Protein AF-A0A168DTT8-F1 (afdb_monomer)

Structure (mmCIF, N/CA/C/O backbone):
data_AF-A0A168DTT8-F1
#
_entry.id   AF-A0A168DTT8-F1
#
loop_
_atom_site.group_PDB
_atom_site.id
_atom_site.type_symbol
_atom_site.label_atom_id
_atom_site.label_alt_id
_atom_site.label_comp_id
_atom_site.label_asym_id
_atom_site.label_entity_id
_atom_site.label_seq_id
_atom_site.pdbx_PDB_ins_code
_atom_site.Cartn_x
_atom_site.Cartn_y
_atom_site.Cartn_z
_atom_site.occupancy
_atom_site.B_iso_or_equiv
_atom_site.auth_seq_id
_atom_site.auth_comp_id
_atom_site.auth_asym_id
_atom_site.auth_atom_id
_atom_site.pdbx_PDB_model_num
ATOM 1 N N . MET A 1 1 ? -16.604 -3.454 3.280 1.00 60.34 1 MET A N 1
ATOM 2 C CA . MET A 1 1 ? -17.054 -3.731 1.893 1.00 60.34 1 MET A CA 1
ATOM 3 C C . MET A 1 1 ? -15.996 -3.312 0.881 1.00 60.34 1 MET A C 1
ATOM 5 O O . MET A 1 1 ? -15.793 -4.023 -0.094 1.00 60.34 1 MET A O 1
ATOM 9 N N . ASP A 1 2 ? -15.275 -2.230 1.158 1.00 77.88 2 ASP A N 1
ATOM 10 C CA . ASP A 1 2 ? -14.324 -1.582 0.248 1.00 77.88 2 ASP A CA 1
ATOM 11 C C . ASP A 1 2 ? -13.192 -2.497 -0.228 1.00 77.88 2 ASP A C 1
ATOM 13 O O . ASP A 1 2 ? -12.821 -2.453 -1.395 1.00 77.88 2 ASP A O 1
ATOM 17 N N . THR A 1 3 ? -12.704 -3.406 0.621 1.00 84.56 3 THR A N 1
ATOM 18 C CA . THR A 1 3 ? -11.694 -4.402 0.227 1.00 84.56 3 THR A CA 1
ATOM 19 C C . THR A 1 3 ? -12.195 -5.337 -0.872 1.00 84.56 3 THR A C 1
ATOM 21 O O . THR A 1 3 ? -11.466 -5.594 -1.821 1.00 84.56 3 THR A O 1
ATOM 24 N N . ILE A 1 4 ? -13.443 -5.814 -0.782 1.00 89.44 4 ILE A N 1
ATOM 25 C CA . ILE A 1 4 ? -14.027 -6.748 -1.761 1.00 89.44 4 ILE A CA 1
ATOM 26 C C . ILE A 1 4 ? -14.188 -6.049 -3.115 1.00 89.44 4 ILE A C 1
ATOM 28 O O . ILE A 1 4 ? -13.788 -6.593 -4.142 1.00 89.44 4 ILE A O 1
ATOM 32 N N . ALA A 1 5 ? -14.709 -4.818 -3.115 1.00 89.38 5 ALA A N 1
ATOM 33 C CA . ALA A 1 5 ? -14.798 -4.001 -4.325 1.00 89.38 5 ALA A CA 1
ATOM 34 C C . ALA A 1 5 ? -13.403 -3.662 -4.892 1.00 89.38 5 ALA A C 1
ATOM 36 O O . ALA A 1 5 ? -13.189 -3.677 -6.105 1.00 89.38 5 ALA A O 1
ATOM 37 N N . GLY A 1 6 ? -12.436 -3.421 -4.005 1.00 91.31 6 GLY A N 1
ATOM 38 C CA . GLY A 1 6 ? -11.059 -3.072 -4.330 1.00 91.31 6 GLY A CA 1
ATOM 39 C C . GLY A 1 6 ? -10.259 -4.163 -5.036 1.00 91.31 6 GLY A C 1
ATOM 40 O O . GLY A 1 6 ? -9.350 -3.827 -5.790 1.00 91.31 6 GLY A O 1
ATOM 41 N N . VAL A 1 7 ? -10.596 -5.448 -4.862 1.00 93.56 7 VAL A N 1
ATOM 42 C CA . VAL A 1 7 ? -9.865 -6.563 -5.501 1.00 93.56 7 VAL A CA 1
ATOM 43 C C . VAL A 1 7 ? -9.847 -6.425 -7.021 1.00 93.56 7 VAL A C 1
ATOM 45 O O . VAL A 1 7 ? -8.796 -6.586 -7.636 1.00 93.56 7 VAL A O 1
ATOM 48 N N . SER A 1 8 ? -10.980 -6.078 -7.636 1.00 93.56 8 SER A N 1
ATOM 49 C CA . SER A 1 8 ? -11.054 -5.923 -9.097 1.00 93.56 8 SER A CA 1
ATOM 50 C C . SER A 1 8 ? -10.211 -4.742 -9.581 1.00 93.56 8 SER A C 1
ATOM 52 O O . SER A 1 8 ? -9.513 -4.847 -10.589 1.00 93.56 8 SER A O 1
ATOM 54 N N . PHE A 1 9 ? -10.224 -3.631 -8.835 1.00 92.88 9 PHE A N 1
ATOM 55 C CA . PHE A 1 9 ? -9.398 -2.461 -9.131 1.00 92.88 9 PHE A CA 1
ATOM 56 C C . PHE A 1 9 ? -7.902 -2.771 -9.002 1.00 92.88 9 PHE A C 1
ATOM 58 O O . PHE A 1 9 ? -7.126 -2.436 -9.896 1.00 92.88 9 PHE A O 1
ATOM 65 N N . ALA A 1 10 ? -7.506 -3.454 -7.927 1.00 93.88 10 ALA A N 1
ATOM 66 C CA . ALA A 1 10 ? -6.127 -3.847 -7.681 1.00 93.88 10 ALA A CA 1
ATOM 67 C C . ALA A 1 10 ? -5.626 -4.831 -8.750 1.00 93.88 10 ALA A C 1
ATOM 69 O O . ALA A 1 10 ? -4.594 -4.589 -9.371 1.00 93.88 10 ALA A O 1
ATOM 70 N N . HIS A 1 11 ? -6.390 -5.892 -9.026 1.00 92.19 11 HIS A N 1
ATOM 71 C CA . HIS A 1 11 ? -5.983 -6.959 -9.937 1.00 92.19 11 HIS A CA 1
ATOM 72 C C . HIS A 1 11 ? -6.047 -6.546 -11.413 1.00 92.19 11 HIS A C 1
ATOM 74 O O . HIS A 1 11 ? -5.036 -6.606 -12.106 1.00 92.19 11 HIS A O 1
ATOM 80 N N . ILE A 1 12 ? -7.214 -6.104 -11.892 1.00 91.88 12 ILE A N 1
ATOM 81 C CA . ILE A 1 12 ? -7.455 -5.853 -13.324 1.00 91.88 12 ILE A CA 1
ATOM 82 C C . ILE A 1 12 ? -7.141 -4.398 -13.694 1.00 91.88 12 ILE A C 1
ATOM 84 O O . ILE A 1 12 ? -6.648 -4.129 -14.784 1.00 91.88 12 ILE A O 1
ATOM 88 N N . GLY A 1 13 ? -7.418 -3.444 -12.801 1.00 92.88 13 GLY A N 1
ATOM 89 C CA . GLY A 1 13 ? -7.278 -2.016 -13.104 1.00 92.88 13 GLY A CA 1
ATOM 90 C C . GLY A 1 13 ? -5.848 -1.483 -12.993 1.00 92.88 13 GLY A C 1
ATOM 91 O O . GLY A 1 13 ? -5.421 -0.680 -13.821 1.00 92.88 13 GLY A O 1
ATOM 92 N N . LYS A 1 14 ? -5.120 -1.886 -11.946 1.00 91.69 14 LYS A N 1
ATOM 93 C CA . LYS A 1 14 ? -3.794 -1.335 -11.610 1.00 91.69 14 LYS A CA 1
ATOM 94 C C . LYS A 1 14 ? -2.675 -2.365 -11.538 1.00 91.69 14 LYS A C 1
ATOM 96 O O . LYS A 1 14 ? -1.530 -1.965 -11.364 1.00 91.69 14 LYS A O 1
ATOM 101 N N . HIS A 1 15 ? -2.998 -3.651 -11.665 1.00 91.75 15 HIS A N 1
ATOM 102 C CA . HIS A 1 15 ? -2.059 -4.762 -11.523 1.00 91.75 15 HIS A CA 1
ATOM 103 C C . HIS A 1 15 ? -1.152 -4.624 -10.282 1.00 91.75 15 HIS A C 1
ATOM 105 O O . HIS A 1 15 ? 0.056 -4.840 -10.329 1.00 91.75 15 HIS A O 1
ATOM 111 N N . THR A 1 16 ? -1.746 -4.257 -9.151 1.00 91.56 16 THR A N 1
ATOM 112 C CA . THR A 1 16 ? -1.052 -4.003 -7.885 1.00 91.56 16 THR A CA 1
ATOM 113 C C . THR A 1 16 ? -1.573 -4.954 -6.805 1.00 91.56 16 THR A C 1
ATOM 115 O O . THR A 1 16 ? -2.748 -5.335 -6.851 1.00 91.56 16 THR A O 1
ATOM 118 N N . PRO A 1 17 ? -0.744 -5.385 -5.840 1.00 93.38 17 PRO A N 1
ATOM 119 C CA . PRO A 1 17 ? -1.231 -6.144 -4.696 1.00 93.38 17 PRO A CA 1
ATOM 120 C C . PRO A 1 17 ? -2.1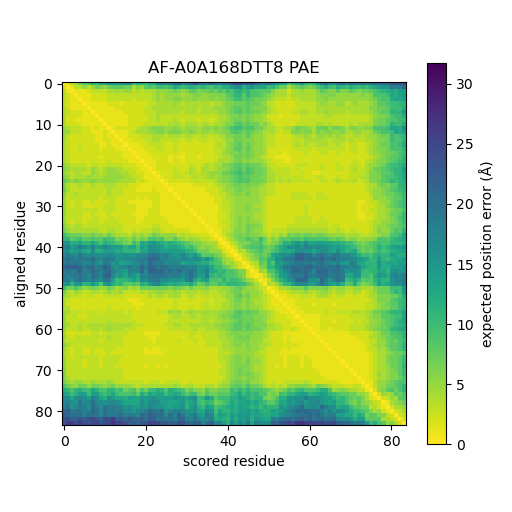77 -5.306 -3.828 1.00 93.38 17 PRO A C 1
ATOM 122 O O . PRO A 1 17 ? -2.053 -4.086 -3.720 1.00 93.38 17 PRO A O 1
ATOM 125 N N . LEU A 1 18 ? -3.096 -5.988 -3.145 1.00 93.94 18 LEU A N 1
ATOM 126 C CA . LEU A 1 18 ? -3.895 -5.391 -2.083 1.00 93.94 18 LEU A CA 1
ATOM 127 C C . LEU A 1 18 ? -3.208 -5.661 -0.739 1.00 93.94 18 LEU A C 1
ATOM 129 O O . LEU A 1 18 ? -3.067 -6.814 -0.336 1.00 93.94 18 LEU A O 1
ATOM 133 N N . LEU A 1 19 ? -2.776 -4.600 -0.058 1.00 94.38 19 LEU A N 1
ATOM 134 C CA . LEU A 1 19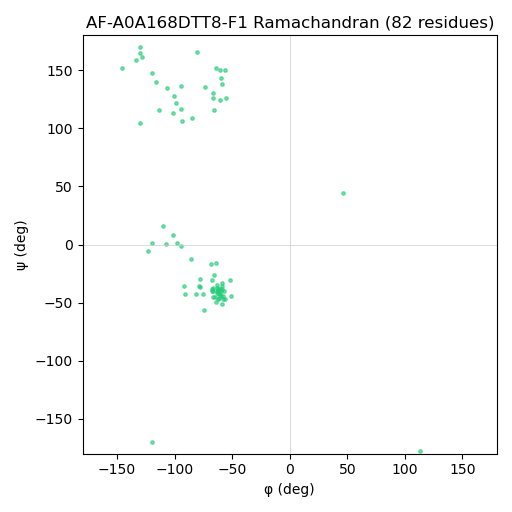 ? -2.088 -4.668 1.234 1.00 94.38 19 LEU A CA 1
ATOM 135 C C . LEU A 1 19 ? -3.029 -4.200 2.348 1.00 94.38 19 LEU 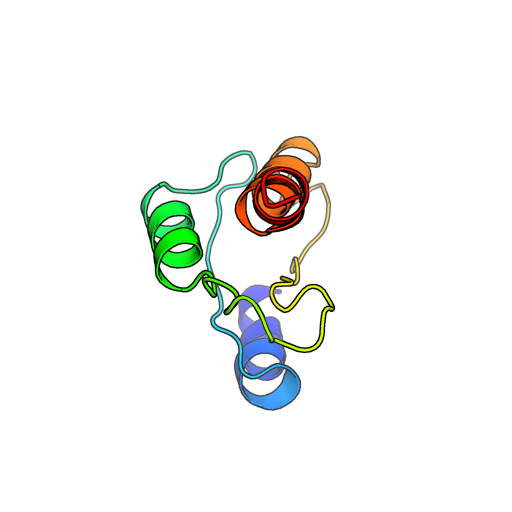A C 1
ATOM 137 O O . LEU A 1 19 ? -3.718 -3.191 2.204 1.00 94.38 19 LEU A O 1
ATOM 141 N N . LEU A 1 20 ? -3.067 -4.935 3.459 1.00 93.62 20 LEU A N 1
ATOM 142 C CA . LEU A 1 20 ? -3.929 -4.621 4.599 1.00 93.62 20 LEU A CA 1
ATOM 143 C C . LEU A 1 20 ? -3.172 -3.795 5.635 1.00 93.62 20 LEU A C 1
ATOM 145 O O . LEU A 1 20 ? -2.047 -4.122 5.986 1.00 93.62 20 LEU A O 1
ATOM 149 N N . THR A 1 21 ? -3.803 -2.760 6.175 1.00 92.94 21 THR A N 1
ATOM 150 C CA . THR A 1 21 ? -3.203 -1.889 7.193 1.00 92.94 21 THR A CA 1
ATOM 151 C C . THR A 1 21 ? -4.123 -1.745 8.400 1.00 92.94 21 THR A C 1
ATOM 153 O O . THR A 1 21 ? -5.318 -2.031 8.318 1.00 92.94 21 THR A O 1
ATOM 156 N N . GLY A 1 22 ? -3.572 -1.307 9.532 1.00 91.50 22 GLY A N 1
ATOM 157 C CA . GLY A 1 22 ? -4.366 -0.890 10.684 1.00 91.50 22 GLY A CA 1
ATOM 158 C C . GLY A 1 22 ? -4.898 0.536 10.516 1.00 91.50 22 GLY A C 1
ATOM 159 O O . GLY A 1 22 ? -4.413 1.303 9.686 1.00 91.50 22 GLY A O 1
ATOM 160 N N . ASN A 1 23 ? -5.865 0.917 11.352 1.00 93.25 23 ASN A N 1
ATOM 161 C CA . ASN A 1 23 ? -6.472 2.253 11.325 1.00 93.25 23 ASN A CA 1
ATOM 162 C C . ASN A 1 23 ? -5.459 3.390 11.588 1.00 93.25 23 ASN A C 1
ATOM 164 O O . ASN A 1 23 ? -5.536 4.445 10.956 1.00 93.25 23 ASN A O 1
ATOM 168 N N . ASN A 1 24 ? -4.496 3.180 12.494 1.00 95.75 24 ASN A N 1
ATOM 169 C CA . ASN A 1 24 ? -3.481 4.181 12.855 1.00 95.75 24 ASN A CA 1
ATOM 170 C C . ASN A 1 24 ? -2.029 3.749 12.587 1.00 95.75 24 ASN A C 1
ATOM 172 O O . ASN A 1 24 ? -1.107 4.497 12.907 1.00 95.75 24 ASN A O 1
ATOM 176 N N . MET A 1 25 ? -1.822 2.552 12.038 1.00 93.00 25 MET A N 1
ATOM 177 C CA . MET A 1 25 ? -0.498 1.949 11.913 1.00 93.00 25 MET A CA 1
ATOM 178 C C . MET A 1 25 ? -0.375 1.127 10.638 1.00 93.00 25 MET A C 1
ATOM 180 O O . MET A 1 25 ? -1.351 0.528 10.184 1.00 93.00 25 MET A O 1
ATOM 184 N N . VAL A 1 26 ? 0.851 1.039 10.130 1.00 94.31 26 VAL A N 1
ATOM 185 C CA . VAL A 1 26 ? 1.239 0.113 9.065 1.00 94.31 26 VAL A CA 1
ATOM 186 C C . VAL A 1 26 ? 1.912 -1.101 9.715 1.00 94.31 26 VAL A C 1
ATOM 188 O O . VAL A 1 26 ? 2.878 -0.919 10.455 1.00 94.31 26 VAL A O 1
ATOM 191 N N . PRO A 1 27 ? 1.413 -2.333 9.508 1.00 95.75 27 PRO A N 1
ATOM 192 C CA . PRO A 1 27 ? 2.074 -3.533 10.016 1.00 95.75 27 PRO A CA 1
ATOM 193 C C . PRO A 1 27 ? 3.492 -3.685 9.448 1.00 95.75 27 PRO A C 1
ATOM 195 O O . PRO A 1 27 ? 3.704 -3.439 8.260 1.00 95.75 27 PRO A O 1
ATOM 198 N N . SER A 1 28 ? 4.441 -4.168 10.256 1.00 95.31 28 SER A N 1
ATOM 199 C CA . SER A 1 28 ? 5.844 -4.318 9.833 1.00 95.31 28 SER A CA 1
ATOM 200 C C . SER A 1 28 ? 5.994 -5.192 8.587 1.00 95.31 28 SER A C 1
ATOM 202 O O . SER A 1 28 ? 6.713 -4.824 7.672 1.00 95.31 28 SER A O 1
ATOM 204 N N . VAL A 1 29 ? 5.231 -6.284 8.486 1.00 96.62 29 VAL A N 1
ATOM 205 C CA . VAL A 1 29 ? 5.235 -7.170 7.307 1.00 96.62 29 VAL A CA 1
ATOM 206 C C . VAL A 1 29 ? 4.848 -6.444 6.012 1.00 96.62 29 VAL A C 1
ATOM 208 O O . VAL A 1 29 ? 5.360 -6.754 4.939 1.00 96.62 29 VAL A O 1
ATOM 211 N N . VAL A 1 30 ? 3.962 -5.450 6.098 1.00 95.62 30 VAL A N 1
ATOM 212 C CA . VAL A 1 30 ? 3.550 -4.641 4.944 1.00 95.62 30 VAL A CA 1
ATOM 213 C C . VAL A 1 30 ? 4.638 -3.646 4.581 1.00 95.62 30 VAL A C 1
ATOM 215 O O . VAL A 1 30 ? 4.947 -3.477 3.405 1.00 95.62 30 VAL A O 1
ATOM 218 N N . GLU A 1 31 ? 5.246 -3.015 5.582 1.00 94.25 31 GLU A N 1
ATOM 219 C CA . GLU A 1 31 ? 6.381 -2.120 5.377 1.00 94.25 31 GLU A CA 1
ATOM 220 C C . GLU A 1 31 ? 7.581 -2.853 4.756 1.00 94.25 31 GLU A C 1
ATOM 222 O O . GLU A 1 31 ? 8.163 -2.374 3.784 1.00 94.25 31 GLU A O 1
ATOM 227 N N . GLU A 1 32 ? 7.922 -4.031 5.278 1.00 94.88 32 GLU A N 1
ATOM 228 C CA . GLU A 1 32 ? 8.980 -4.906 4.769 1.00 94.88 32 GLU A CA 1
ATOM 229 C C . GLU A 1 32 ? 8.704 -5.328 3.327 1.00 94.88 32 GLU A C 1
ATOM 231 O O . GLU A 1 32 ? 9.593 -5.236 2.479 1.00 94.88 32 GLU A O 1
ATOM 236 N N . TYR A 1 33 ? 7.461 -5.713 3.020 1.00 94.31 33 TYR A N 1
ATOM 237 C CA . TYR A 1 33 ? 7.060 -6.019 1.653 1.00 94.31 33 TYR A CA 1
ATOM 238 C C . TYR A 1 33 ? 7.261 -4.819 0.724 1.00 94.31 33 TYR A C 1
ATOM 240 O O . TYR A 1 33 ? 7.933 -4.960 -0.298 1.00 94.31 33 TYR A O 1
ATOM 248 N N . ILE A 1 34 ? 6.746 -3.636 1.088 1.00 92.00 34 ILE A N 1
ATOM 249 C CA . ILE A 1 34 ? 6.891 -2.418 0.274 1.00 92.00 34 ILE A CA 1
ATOM 250 C C . ILE A 1 34 ? 8.371 -2.123 0.023 1.00 92.00 34 ILE A C 1
ATOM 252 O O . ILE A 1 34 ? 8.759 -1.899 -1.120 1.00 92.00 34 ILE A O 1
ATOM 256 N N . LYS A 1 35 ? 9.208 -2.181 1.066 1.00 88.38 35 LYS A N 1
ATOM 257 C CA . LYS A 1 35 ? 10.661 -1.994 0.954 1.00 88.38 35 LYS A CA 1
ATOM 258 C C . LYS A 1 35 ? 11.310 -3.026 0.030 1.00 88.38 35 LYS A C 1
ATOM 260 O O . LYS A 1 35 ? 12.178 -2.655 -0.749 1.00 88.38 35 LYS A O 1
ATOM 265 N N . SER A 1 36 ? 10.883 -4.288 0.070 1.00 90.38 36 SER A N 1
ATOM 266 C CA . SER A 1 36 ? 11.454 -5.349 -0.774 1.00 90.38 36 SER A CA 1
ATOM 267 C C . SER A 1 36 ? 11.166 -5.172 -2.269 1.00 90.38 36 SER A C 1
ATOM 269 O O . SER A 1 36 ? 11.976 -5.574 -3.099 1.00 90.38 36 SER A O 1
ATOM 271 N N . VAL A 1 37 ? 10.029 -4.557 -2.615 1.00 87.75 37 VAL A N 1
ATOM 272 C CA . VAL A 1 37 ? 9.613 -4.325 -4.009 1.00 87.75 37 VAL A CA 1
ATOM 273 C C . VAL A 1 37 ? 9.953 -2.918 -4.500 1.00 87.75 37 VAL A C 1
ATOM 275 O O . VAL A 1 37 ? 9.630 -2.574 -5.639 1.00 87.75 37 VAL A O 1
ATOM 278 N N . LYS A 1 38 ? 10.592 -2.088 -3.661 1.00 83.62 38 LYS A N 1
ATOM 279 C CA . LYS A 1 38 ? 11.063 -0.766 -4.073 1.00 83.62 38 LYS A CA 1
ATOM 280 C C . LYS A 1 38 ? 12.067 -0.892 -5.213 1.00 83.62 38 LYS A C 1
ATOM 282 O O . LYS A 1 38 ? 13.071 -1.588 -5.058 1.00 83.62 38 LYS A O 1
ATOM 287 N N . PRO A 1 39 ? 11.826 -0.220 -6.354 1.00 75.94 39 PRO A N 1
ATOM 288 C CA . PRO A 1 39 ? 12.807 -0.193 -7.417 1.00 75.94 39 PRO A CA 1
ATOM 289 C C . PRO A 1 39 ? 14.027 0.585 -6.928 1.00 75.94 39 PRO A C 1
ATOM 291 O O . PRO A 1 39 ? 13.896 1.705 -6.441 1.00 75.94 39 PRO A O 1
ATOM 294 N N . ILE A 1 40 ? 15.208 -0.000 -7.096 1.00 73.44 40 ILE A N 1
ATOM 295 C CA . ILE A 1 40 ? 16.474 0.727 -7.007 1.00 73.44 40 ILE A CA 1
ATOM 296 C C . ILE A 1 40 ? 16.688 1.334 -8.399 1.00 73.44 40 ILE A C 1
ATOM 298 O O . ILE A 1 40 ? 16.918 0.567 -9.339 1.00 73.44 40 ILE A O 1
ATOM 302 N N . PRO A 1 41 ? 16.555 2.661 -8.587 1.00 68.00 41 PRO A N 1
ATOM 303 C CA . PRO A 1 41 ? 16.674 3.250 -9.911 1.00 68.00 41 PRO A CA 1
ATOM 304 C C . PRO A 1 41 ? 18.117 3.096 -10.422 1.00 68.00 41 PRO A C 1
ATOM 306 O O . PRO A 1 41 ? 19.054 3.528 -9.746 1.00 68.00 41 PRO A O 1
ATOM 309 N N . PRO A 1 42 ? 18.338 2.517 -11.616 1.00 69.19 42 PRO A N 1
ATOM 310 C CA . PRO A 1 42 ? 19.624 2.610 -12.296 1.00 69.19 42 PRO A CA 1
ATOM 311 C C . PRO A 1 42 ? 19.977 4.072 -12.591 1.00 69.19 42 PRO A C 1
ATOM 313 O O . PRO A 1 42 ? 19.091 4.887 -12.857 1.00 69.19 42 PRO A O 1
ATOM 316 N N . LYS A 1 43 ? 21.278 4.386 -12.623 1.00 65.12 43 LYS A N 1
ATOM 317 C CA . LYS A 1 43 ? 21.805 5.745 -12.856 1.00 65.12 43 LYS A CA 1
ATOM 318 C C . LYS A 1 43 ? 21.237 6.423 -14.118 1.00 65.12 43 LYS A C 1
ATOM 320 O O . LYS A 1 43 ? 21.052 7.638 -14.115 1.00 65.12 43 LYS A O 1
ATOM 325 N N . ASP A 1 44 ? 20.894 5.631 -15.136 1.00 67.12 44 ASP A N 1
ATOM 326 C CA . ASP A 1 44 ? 20.478 6.096 -16.466 1.00 67.12 44 ASP A CA 1
ATOM 327 C C . ASP A 1 44 ? 1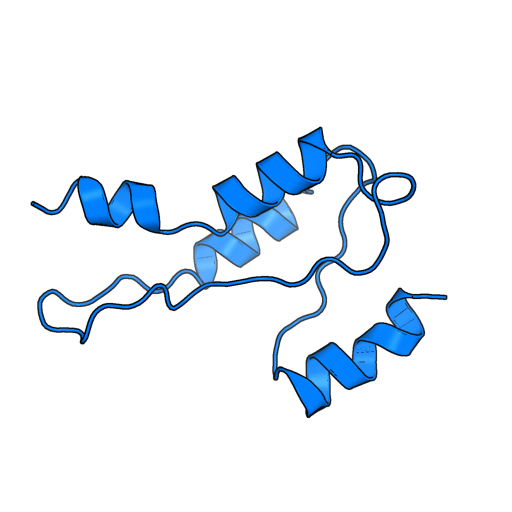8.981 5.860 -16.771 1.00 67.12 44 ASP A C 1
ATOM 329 O O . ASP A 1 44 ? 18.556 5.892 -17.926 1.00 67.12 44 ASP A O 1
ATOM 333 N N . MET A 1 45 ? 18.157 5.591 -15.750 1.00 64.81 45 MET A N 1
ATOM 334 C CA . MET A 1 45 ? 16.718 5.375 -15.936 1.00 64.81 45 MET A CA 1
ATOM 335 C C . MET A 1 45 ? 15.984 6.702 -16.222 1.00 64.81 45 MET A C 1
ATOM 337 O O . MET A 1 45 ? 16.228 7.687 -15.517 1.00 64.81 45 MET A O 1
ATOM 341 N N . PRO A 1 46 ? 15.053 6.757 -17.202 1.00 62.41 46 PRO A N 1
ATOM 342 C CA . PRO A 1 46 ? 14.187 7.921 -17.402 1.00 62.41 46 PRO A CA 1
ATOM 343 C C . PRO A 1 46 ? 13.448 8.234 -16.096 1.00 62.41 46 PRO A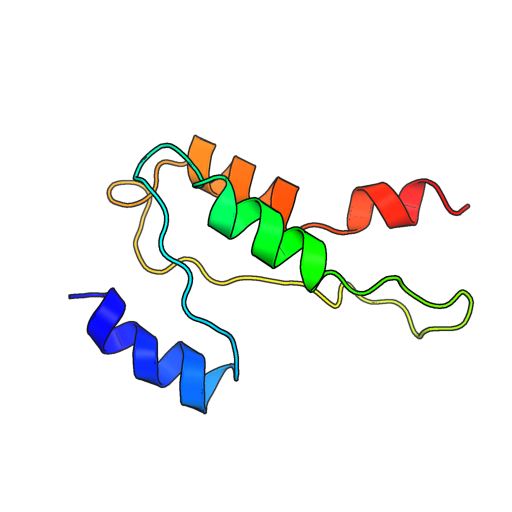 C 1
ATOM 345 O O . PRO A 1 46 ? 12.838 7.336 -15.532 1.00 62.41 46 PRO A O 1
ATOM 348 N N . ARG A 1 47 ? 13.516 9.465 -15.577 1.00 69.19 47 ARG A N 1
ATOM 349 C CA . ARG A 1 47 ? 13.029 9.787 -14.221 1.00 69.19 47 ARG A CA 1
ATOM 350 C C . ARG A 1 47 ? 11.577 10.289 -14.222 1.00 69.19 47 ARG A C 1
ATOM 352 O O . ARG A 1 47 ? 11.317 11.420 -14.626 1.00 69.19 47 ARG A O 1
ATOM 359 N N . PRO A 1 48 ? 10.632 9.451 -13.777 1.00 58.94 48 PRO A N 1
ATOM 360 C CA . PRO A 1 48 ? 9.532 9.865 -12.892 1.00 58.94 48 PRO A CA 1
ATOM 361 C C . PRO A 1 48 ? 9.395 8.922 -11.671 1.00 58.94 48 PRO A C 1
ATOM 363 O O . PRO A 1 48 ? 10.018 7.860 -11.654 1.00 58.94 48 PRO A O 1
ATOM 366 N N . PRO A 1 49 ? 8.583 9.251 -10.641 1.00 63.03 49 PRO A N 1
ATOM 367 C CA . PRO A 1 49 ? 8.375 8.343 -9.516 1.00 63.03 49 PRO A CA 1
ATOM 368 C C . PRO A 1 49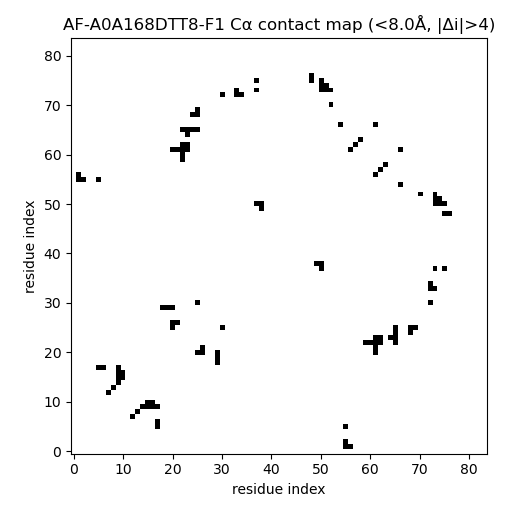 ? 7.647 7.077 -9.986 1.00 63.03 49 PRO A C 1
ATOM 370 O O . PRO A 1 49 ? 6.502 7.124 -10.433 1.00 63.03 49 PRO A O 1
ATOM 373 N N . PHE A 1 50 ? 8.320 5.932 -9.885 1.00 68.69 50 PHE A N 1
ATOM 374 C CA . PHE A 1 50 ? 7.783 4.644 -10.337 1.00 68.69 50 PHE A CA 1
ATOM 375 C C . PHE A 1 50 ? 6.912 3.939 -9.293 1.00 68.69 50 PHE A C 1
ATOM 377 O O . PHE A 1 50 ? 6.220 2.976 -9.621 1.00 68.69 50 PHE A O 1
ATOM 384 N N . MET A 1 51 ? 6.937 4.403 -8.041 1.00 80.38 51 MET A N 1
ATOM 385 C CA . MET A 1 51 ? 6.178 3.802 -6.950 1.00 80.38 51 MET A CA 1
ATOM 386 C C . MET A 1 51 ? 5.090 4.755 -6.455 1.00 80.38 51 MET A C 1
ATOM 388 O O . MET A 1 51 ? 5.364 5.808 -5.890 1.00 80.38 51 MET A O 1
ATOM 392 N N . HIS A 1 52 ? 3.842 4.337 -6.637 1.00 86.00 52 HIS A N 1
ATOM 393 C CA . HIS A 1 52 ? 2.656 4.966 -6.061 1.00 86.00 52 HIS A CA 1
ATOM 394 C C . HIS A 1 52 ? 1.744 3.891 -5.457 1.00 86.00 52 HIS A C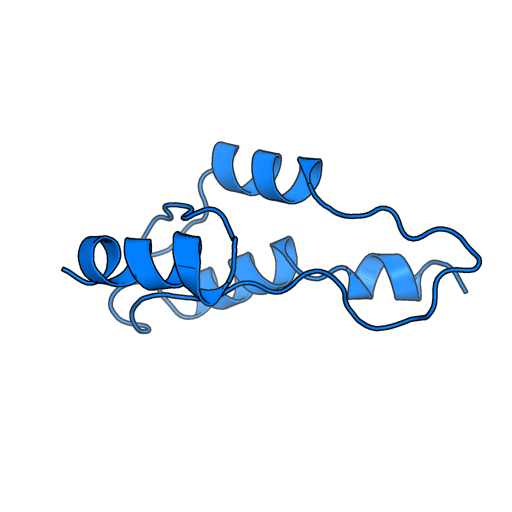 1
ATOM 396 O O . HIS A 1 52 ? 1.805 2.724 -5.855 1.00 86.00 52 HIS A O 1
ATOM 402 N N . GLY A 1 53 ? 0.875 4.286 -4.532 1.00 89.31 53 GLY A N 1
ATOM 403 C CA . GLY A 1 53 ? -0.140 3.417 -3.942 1.00 89.31 53 GLY A CA 1
ATOM 404 C C . GLY A 1 53 ? -1.520 4.064 -3.979 1.00 89.31 53 GLY A C 1
ATOM 405 O O . GLY A 1 53 ? -1.650 5.270 -4.180 1.00 89.31 53 GLY A O 1
ATOM 406 N N . PHE A 1 54 ? -2.550 3.250 -3.764 1.00 92.31 54 PHE A N 1
ATOM 407 C CA . PHE A 1 54 ? -3.932 3.702 -3.627 1.00 92.31 54 PHE A CA 1
ATOM 408 C C . PHE A 1 54 ? -4.420 3.385 -2.217 1.00 92.31 54 PHE A C 1
ATOM 410 O O . PHE A 1 54 ? -4.134 2.312 -1.688 1.00 92.31 54 PHE A O 1
ATOM 417 N N . ILE A 1 55 ? -5.178 4.306 -1.628 1.00 93.06 55 ILE A N 1
ATOM 418 C CA . ILE A 1 55 ? -5.878 4.087 -0.364 1.00 93.06 55 ILE A CA 1
ATOM 419 C C . ILE A 1 55 ? -7.341 3.785 -0.684 1.00 93.06 55 ILE A C 1
ATOM 421 O O . ILE A 1 55 ? -7.987 4.527 -1.421 1.00 93.06 55 ILE A O 1
ATOM 425 N N . LEU A 1 56 ? -7.847 2.678 -0.143 1.00 92.94 56 LEU A N 1
ATOM 426 C CA . LEU A 1 56 ? -9.259 2.316 -0.207 1.00 92.94 56 LEU A CA 1
ATOM 427 C C . LEU A 1 56 ? -9.905 2.648 1.139 1.00 92.94 56 LEU A C 1
ATOM 429 O O . LEU A 1 56 ? -9.564 2.036 2.150 1.00 92.94 56 LEU A O 1
ATOM 433 N N . GLY A 1 57 ? -10.814 3.620 1.132 1.00 90.44 57 GLY A N 1
ATOM 434 C CA . GLY A 1 57 ? -11.438 4.181 2.328 1.00 90.44 57 GLY A CA 1
ATOM 435 C C . GLY A 1 57 ? -11.024 5.634 2.562 1.00 90.44 57 GLY A C 1
ATOM 436 O O . GLY A 1 57 ? -10.300 6.233 1.766 1.00 90.44 57 GLY A O 1
ATOM 437 N N . ASP A 1 58 ? -11.504 6.209 3.658 1.00 92.69 58 ASP A N 1
ATOM 438 C CA . ASP A 1 58 ? -11.253 7.599 4.039 1.00 92.69 58 ASP A CA 1
ATOM 439 C C . ASP A 1 58 ? -10.529 7.699 5.398 1.00 92.69 58 ASP A C 1
ATOM 441 O O . ASP A 1 58 ? -10.057 6.705 5.958 1.00 92.69 58 ASP A O 1
ATOM 445 N N . ILE A 1 59 ? -10.443 8.918 5.942 1.00 95.56 59 ILE A N 1
ATOM 446 C CA . ILE A 1 59 ? -9.777 9.198 7.222 1.00 95.56 59 ILE A CA 1
ATOM 447 C C . ILE A 1 59 ? -10.434 8.536 8.443 1.00 95.56 59 ILE A C 1
ATOM 449 O O . ILE A 1 59 ? -9.798 8.457 9.493 1.00 95.56 59 ILE A O 1
ATOM 453 N N . SER A 1 60 ? -11.680 8.062 8.331 1.00 92.75 60 SER A N 1
ATOM 454 C CA . SER A 1 60 ? -12.353 7.297 9.385 1.00 92.75 60 SER A CA 1
ATOM 455 C C . SER A 1 60 ? -11.882 5.839 9.428 1.00 92.75 60 SER A C 1
ATOM 457 O O . SER A 1 60 ? -11.805 5.251 10.506 1.00 92.75 60 SER A O 1
ATOM 459 N N . TYR A 1 61 ? -11.483 5.280 8.280 1.00 90.81 61 TYR A N 1
ATOM 460 C CA . TYR A 1 61 ? -10.965 3.914 8.159 1.00 90.81 61 TYR A CA 1
ATOM 461 C C . TYR A 1 61 ? -9.448 3.845 8.316 1.00 90.81 61 TYR A C 1
ATOM 463 O O . TYR A 1 61 ? -8.942 2.962 9.011 1.00 90.81 61 TYR A O 1
ATOM 471 N N . ILE A 1 62 ? -8.728 4.788 7.707 1.00 94.50 62 ILE A N 1
ATOM 472 C CA . ILE A 1 62 ? -7.272 4.917 7.785 1.00 94.50 62 ILE A CA 1
ATOM 473 C C . ILE A 1 62 ? -6.968 6.362 8.139 1.00 94.50 62 ILE A C 1
ATOM 475 O O . ILE A 1 62 ? -7.082 7.252 7.300 1.00 94.50 62 ILE A O 1
ATOM 479 N N . THR A 1 63 ? -6.589 6.601 9.387 1.00 96.56 63 THR A N 1
ATOM 480 C CA . THR A 1 63 ? -6.385 7.951 9.918 1.00 96.56 63 THR A CA 1
ATOM 481 C C . THR A 1 63 ? -5.370 8.743 9.098 1.00 96.56 63 THR A C 1
ATOM 483 O O . THR A 1 63 ? -4.417 8.190 8.549 1.00 96.56 63 THR A O 1
ATOM 486 N N . TYR A 1 64 ? -5.528 10.066 9.057 1.00 96.00 64 TYR A N 1
ATOM 487 C CA . TYR A 1 64 ? -4.607 10.943 8.330 1.00 96.00 64 TYR A CA 1
ATOM 488 C C . TYR A 1 64 ? -3.117 10.706 8.674 1.00 96.00 64 TYR A C 1
ATOM 490 O O . TYR A 1 64 ? -2.319 10.568 7.745 1.00 96.00 64 TYR A O 1
ATOM 498 N N . PRO A 1 65 ? -2.708 10.553 9.955 1.00 95.75 65 PRO A N 1
ATOM 499 C CA . PRO A 1 65 ? -1.323 10.208 10.283 1.00 95.75 65 PRO A CA 1
ATOM 500 C C . PRO A 1 65 ? -0.856 8.879 9.670 1.00 95.75 65 PRO A C 1
ATOM 502 O O . PRO A 1 65 ? 0.282 8.793 9.207 1.00 95.75 65 PRO A O 1
ATOM 505 N N . ALA A 1 66 ? -1.723 7.862 9.614 1.00 94.88 66 ALA A N 1
ATOM 506 C CA . ALA A 1 66 ? -1.407 6.590 8.968 1.00 94.88 66 ALA A CA 1
ATOM 507 C C . ALA A 1 66 ? -1.254 6.745 7.447 1.00 94.88 66 ALA A C 1
ATOM 509 O O . ALA A 1 66 ? -0.316 6.198 6.876 1.00 94.88 66 ALA A O 1
ATOM 510 N N . GLN A 1 67 ? -2.096 7.549 6.791 1.00 95.19 67 GLN A N 1
ATOM 511 C CA . GLN A 1 67 ? -1.949 7.843 5.358 1.00 95.19 67 GLN A CA 1
ATOM 512 C C . GLN A 1 67 ? -0.622 8.561 5.055 1.00 95.19 67 GLN A C 1
ATOM 514 O O . GLN A 1 67 ? 0.069 8.216 4.096 1.00 95.19 67 GLN A O 1
ATOM 519 N N . VAL A 1 68 ? -0.209 9.502 5.914 1.00 93.69 68 VAL A N 1
ATOM 520 C CA . VAL A 1 68 ? 1.105 10.164 5.822 1.00 93.69 68 VAL A CA 1
ATOM 521 C C . VAL A 1 68 ? 2.249 9.162 6.012 1.00 93.69 68 VAL A C 1
ATOM 523 O O . VAL A 1 68 ? 3.243 9.228 5.289 1.00 93.69 68 VAL A O 1
ATOM 526 N N . MET A 1 69 ? 2.123 8.227 6.958 1.00 93.56 69 MET A N 1
ATOM 527 C CA . MET A 1 69 ? 3.108 7.162 7.176 1.00 93.56 69 MET A CA 1
ATOM 528 C C . MET A 1 69 ? 3.237 6.259 5.943 1.00 93.56 69 MET A C 1
ATOM 530 O O . MET A 1 69 ? 4.350 6.028 5.478 1.00 93.56 69 MET A O 1
ATOM 534 N N . ILE A 1 70 ? 2.114 5.828 5.363 1.00 93.62 70 ILE A N 1
ATOM 535 C CA . ILE A 1 70 ? 2.074 5.036 4.125 1.00 93.62 70 ILE A CA 1
ATOM 536 C C . ILE A 1 70 ? 2.771 5.784 2.984 1.00 93.62 70 ILE A C 1
ATOM 538 O O . ILE A 1 70 ? 3.619 5.209 2.304 1.00 93.62 70 ILE A O 1
ATOM 542 N N . ASN A 1 71 ? 2.477 7.075 2.803 1.00 91.38 71 ASN A N 1
ATOM 543 C CA . ASN A 1 71 ? 3.120 7.886 1.769 1.00 91.38 71 ASN A CA 1
ATOM 544 C C . ASN A 1 71 ? 4.642 7.968 1.957 1.00 91.38 71 ASN A C 1
ATOM 546 O O . ASN A 1 71 ? 5.391 7.824 0.996 1.00 91.38 71 ASN A O 1
ATOM 550 N N . LYS A 1 72 ? 5.115 8.147 3.197 1.00 90.56 72 LYS A N 1
ATOM 551 C CA . LYS A 1 72 ? 6.554 8.144 3.505 1.00 90.56 72 LYS A CA 1
ATOM 552 C C . LYS A 1 72 ? 7.206 6.797 3.198 1.00 90.56 72 LYS A C 1
ATOM 554 O O . LYS A 1 72 ? 8.316 6.772 2.678 1.00 90.56 72 LYS A O 1
ATOM 559 N N . ILE A 1 73 ? 6.522 5.693 3.501 1.00 90.62 73 ILE A N 1
ATOM 560 C CA . ILE A 1 73 ? 7.019 4.344 3.210 1.00 90.62 73 ILE A CA 1
ATOM 5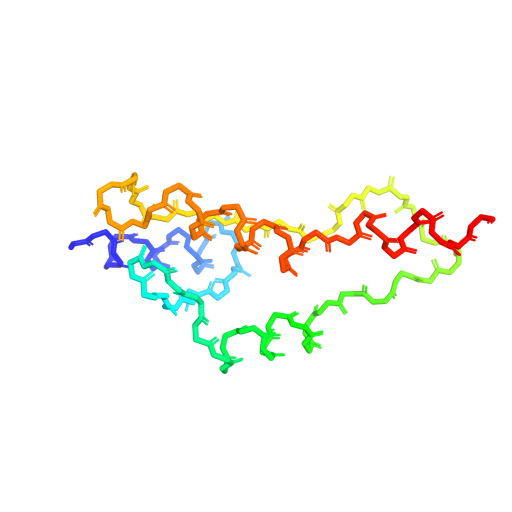61 C C . ILE A 1 73 ? 7.066 4.099 1.699 1.00 90.62 73 ILE A C 1
ATOM 563 O O . ILE A 1 73 ? 8.020 3.482 1.250 1.00 90.62 73 ILE A O 1
ATOM 567 N N . LEU A 1 74 ? 6.102 4.582 0.911 1.00 88.56 74 LEU A N 1
ATOM 568 C CA . LEU A 1 74 ? 6.063 4.387 -0.547 1.00 88.56 74 LEU A CA 1
ATOM 569 C C . LEU A 1 74 ? 7.000 5.321 -1.320 1.00 88.56 74 LEU A C 1
ATOM 571 O O . LEU A 1 74 ? 7.566 4.911 -2.329 1.00 88.56 74 LEU A O 1
ATOM 575 N N . SER A 1 75 ? 7.169 6.562 -0.860 1.00 83.31 75 SER A N 1
ATOM 576 C CA . SER A 1 75 ? 7.979 7.561 -1.558 1.00 83.31 75 SER A CA 1
ATOM 577 C C . SER A 1 75 ? 9.429 7.085 -1.725 1.00 83.31 75 SER A C 1
ATOM 579 O O . SER A 1 75 ? 10.034 6.488 -0.824 1.00 83.31 75 SER A O 1
ATOM 581 N N . ILE A 1 76 ? 9.971 7.347 -2.914 1.00 73.44 76 ILE A N 1
ATOM 582 C CA . ILE A 1 76 ? 11.384 7.159 -3.273 1.00 73.44 76 ILE A CA 1
ATOM 583 C C . ILE A 1 76 ? 12.118 8.505 -3.397 1.00 73.44 76 ILE A C 1
ATOM 585 O O . ILE A 1 76 ? 13.318 8.531 -3.654 1.00 73.44 76 ILE A O 1
ATOM 589 N N . ASP A 1 77 ? 11.419 9.622 -3.163 1.00 68.19 77 ASP A N 1
ATOM 590 C CA . ASP A 1 77 ? 11.936 10.979 -3.383 1.00 68.19 77 ASP A CA 1
ATOM 591 C C . ASP A 1 77 ? 13.145 11.277 -2.485 1.00 68.19 77 ASP A C 1
ATOM 593 O O . ASP A 1 77 ? 14.123 11.872 -2.929 1.00 68.19 77 ASP A O 1
ATOM 597 N N . HIS A 1 78 ? 13.121 10.799 -1.236 1.00 60.19 78 HIS A N 1
ATOM 598 C CA . HIS A 1 78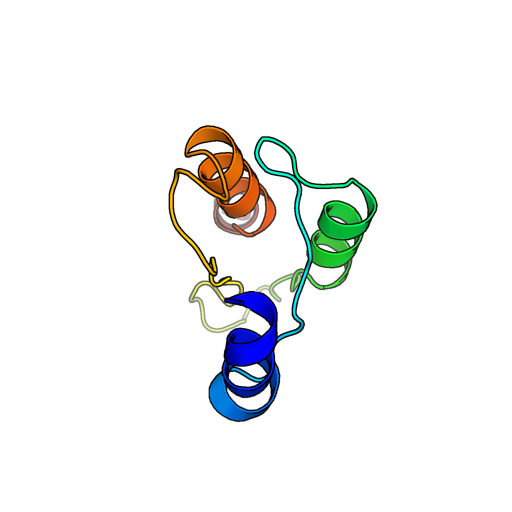 ? 14.224 10.977 -0.285 1.00 60.19 78 HIS A CA 1
ATOM 599 C C . HIS A 1 78 ? 15.521 10.288 -0.733 1.00 60.19 78 HIS A C 1
ATOM 601 O O . HIS A 1 78 ? 16.611 10.802 -0.476 1.00 60.19 78 HIS A O 1
ATOM 607 N N . GLU A 1 79 ? 15.417 9.135 -1.398 1.00 61.66 79 GLU A N 1
ATOM 608 C CA . GLU A 1 79 ? 16.594 8.416 -1.893 1.00 61.66 79 GLU A CA 1
ATOM 609 C C . GLU A 1 79 ? 17.136 9.066 -3.166 1.00 61.66 79 GLU A C 1
ATOM 611 O O . GLU A 1 79 ? 18.345 9.211 -3.311 1.00 61.66 79 GLU A O 1
ATOM 616 N N . MET A 1 80 ? 16.251 9.569 -4.032 1.00 56.06 80 MET A N 1
ATOM 617 C CA . MET A 1 80 ? 16.649 10.284 -5.245 1.00 56.06 80 MET A CA 1
ATOM 618 C C . MET A 1 80 ? 17.342 11.624 -4.953 1.00 56.06 80 MET A C 1
ATOM 620 O O . MET A 1 80 ? 18.302 11.953 -5.639 1.00 56.06 80 MET A O 1
ATOM 624 N N . MET A 1 81 ? 16.916 12.371 -3.925 1.00 54.72 81 MET A N 1
ATOM 625 C CA . MET A 1 81 ? 17.558 13.638 -3.520 1.00 54.72 81 MET A CA 1
ATOM 626 C C . MET A 1 81 ? 18.966 13.461 -2.928 1.00 54.72 81 MET A C 1
ATOM 628 O O . MET A 1 81 ? 19.704 14.434 -2.829 1.00 54.72 81 MET A O 1
ATOM 632 N N . SER A 1 82 ? 19.337 12.245 -2.512 1.00 54.62 82 SER A N 1
ATOM 633 C CA . SER A 1 82 ? 20.660 11.943 -1.939 1.00 54.62 82 SER A CA 1
ATOM 634 C C . SER A 1 82 ? 21.664 11.416 -2.978 1.00 54.62 82 SER A C 1
ATOM 636 O O . SER A 1 82 ? 22.795 11.097 -2.620 1.00 54.62 82 SER A O 1
ATOM 638 N N . MET A 1 83 ? 21.249 11.267 -4.243 1.00 53.41 83 MET A N 1
ATOM 639 C CA . MET A 1 83 ? 22.061 10.721 -5.344 1.00 53.41 83 MET A CA 1
ATOM 640 C C . MET A 1 83 ? 22.645 11.805 -6.272 1.00 53.41 83 MET A C 1
ATOM 642 O O . MET A 1 83 ? 23.221 11.452 -7.306 1.00 53.41 83 MET A O 1
ATOM 646 N N . ASP A 1 84 ? 22.501 13.082 -5.906 1.00 47.47 84 ASP A N 1
ATOM 647 C CA . ASP A 1 84 ? 23.064 14.251 -6.599 1.00 47.47 84 ASP A CA 1
ATOM 648 C C . ASP A 1 84 ? 24.317 14.795 -5.881 1.00 47.47 84 ASP A C 1
ATOM 650 O O . ASP A 1 84 ? 24.326 14.841 -4.627 1.00 47.47 84 ASP A O 1
#

Mean predicted aligned error: 6.18 Å

Radius of gyration: 14.19 Å; Cα contacts (8 Å, |Δi|>4): 60; chains: 1; bounding box: 40×21×30 Å

pLDDT: mean 84.45, std 13.42, range [47.47, 96.62]

Sequence (84 aa):
MDTIAGVSFAHIGKHTPLLLTGNNMVPSVVEEYIKSVKPIPPKDMPRPPFMHGFILGDISYITYPAQVMINKILSIDHEMMSMD

Organism: NCBI:txid1121326

Secondary structure (DSSP, 8-state):
-HHHHHHHIIIIIS--------SS---HHHHHHHHHT-----TTS--S--------S-TTTS-HHHHHHHHHHH--HHHHTT--

Foldseek 3Di:
DQVVVCVCCCVVVPNHDDADQAQEGRDPVRLVVLVVPDDPDDPPDDDDQPWDDDDRDDCVGHNPNNVVVVCVSGDPVVVVVVVD

Solvent-accessible surface area (backbone atoms only — not comparable to full-atom values): 5476 Å² total; per-residue (Å²): 113,62,69,70,64,39,48,56,46,25,56,76,71,63,70,40,86,86,82,82,66,51,46,72,42,74,47,66,72,52,53,52,49,52,60,72,69,52,82,79,80,59,96,84,56,86,87,69,89,87,61,84,85,84,81,87,75,51,59,89,59,38,24,63,71,28,52,53,50,51,50,63,68,53,52,58,61,76,62,60,69,68,75,113